Protein AF-A0A315QR29-F1 (afdb_monomer_lite)

pLDDT: mean 95.03, std 9.5, range [47.16, 98.88]

Sequence (145 aa):
MLKNKLIKELEQYFADDQKRIQHALKVTDYAEKLIKAFKEKYPDKNINEQVIIYTAVLHDIGIKNSEVKYGSSSGHYQEIEGPPVARKIMKSHNIDFETMDEVAEIIAHHHTPGKVSSNNFKLLYDADWLVNLPEVYNLNKKNTT

Foldseek 3Di:
DVLVLLLVVLCVLCPPPVVVSVLLVQLLVQLVVLVVVCCVVPVPADDDSLLLNLLSNQLQSQQVVCCVPPVDSDLQSQLVRRLVVSLVSCVVVVDDPVSSVSSSVLSNDLVPPPPDPGPSSVSSNVSSCVSCVCVVVVVVVPPDD

Secondary structure (DSSP, 8-state):
-HHHHHHHHHHHHHTT-HHHHHHHHHHHHHHHHHHHHHHHH-TTS---HHHHHHHHHHGGGGHHHHHHHHS---HHHHHHHHHHHHHHHHHHTT--HHHHHHHHHHHTTTTSTTS--SHHHHHHHHHHHHHHHHHHTTGGG----

Radius of gyration: 15.18 Å; chains: 1; bounding box: 39×31×47 Å

Structure (mmCIF, N/CA/C/O backbone):
data_AF-A0A315QR29-F1
#
_entry.id   AF-A0A315QR29-F1
#
loop_
_atom_site.group_PDB
_atom_site.id
_atom_site.type_symbol
_atom_site.label_atom_id
_atom_site.label_alt_id
_atom_site.label_comp_id
_atom_site.label_asym_id
_atom_site.label_entity_id
_atom_site.label_seq_id
_atom_site.pdbx_PDB_ins_code
_atom_site.Cartn_x
_atom_site.Cartn_y
_atom_site.Cartn_z
_atom_site.occupancy
_atom_site.B_iso_or_equiv
_atom_site.auth_seq_id
_atom_site.auth_comp_id
_atom_site.auth_asym_id
_atom_site.auth_atom_id
_atom_site.pdbx_PDB_model_num
ATOM 1 N N . MET A 1 1 ? 3.737 16.516 -2.570 1.00 73.81 1 MET A N 1
ATOM 2 C CA . MET A 1 1 ? 3.540 15.550 -3.679 1.00 73.81 1 MET A CA 1
ATOM 3 C C . MET A 1 1 ? 2.392 14.600 -3.344 1.00 73.81 1 MET A C 1
ATOM 5 O O . MET A 1 1 ? 1.977 14.578 -2.190 1.00 73.81 1 MET A O 1
ATOM 9 N N . LEU A 1 2 ? 1.862 13.865 -4.330 1.00 94.19 2 LEU A N 1
ATOM 10 C CA . LEU A 1 2 ? 0.634 13.057 -4.218 1.00 94.19 2 LEU A CA 1
ATO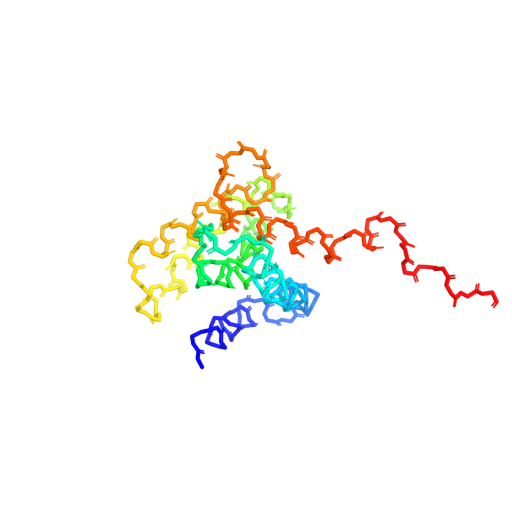M 11 C C . LEU A 1 2 ? 0.674 12.014 -3.084 1.00 94.19 2 LEU A C 1
ATOM 13 O O . LEU A 1 2 ? -0.304 11.897 -2.355 1.00 94.19 2 LEU A O 1
ATOM 17 N N . LYS A 1 3 ? 1.836 11.387 -2.837 1.00 97.25 3 LYS A N 1
ATOM 18 C CA . LYS A 1 3 ? 2.098 10.506 -1.678 1.00 97.25 3 LYS A CA 1
ATOM 19 C C . LYS A 1 3 ? 1.593 11.100 -0.358 1.00 97.25 3 LYS A C 1
ATOM 21 O O . LYS A 1 3 ? 0.811 10.476 0.342 1.00 97.25 3 LYS A O 1
ATOM 26 N N . ASN A 1 4 ? 1.978 12.339 -0.046 1.00 98.06 4 ASN A N 1
ATOM 27 C CA . ASN A 1 4 ? 1.601 12.984 1.218 1.00 98.06 4 ASN A CA 1
ATOM 28 C C . ASN A 1 4 ? 0.096 13.277 1.300 1.00 98.06 4 ASN A C 1
ATOM 30 O O . ASN A 1 4 ? -0.425 13.439 2.396 1.00 98.06 4 ASN A O 1
ATOM 34 N N . LYS A 1 5 ? -0.602 13.388 0.160 1.00 98.19 5 LYS A N 1
ATOM 35 C CA . LYS A 1 5 ? -2.064 13.497 0.160 1.00 98.19 5 LYS A CA 1
ATOM 36 C C . LYS A 1 5 ? -2.698 12.148 0.493 1.00 98.19 5 LYS A C 1
ATOM 38 O O . LYS A 1 5 ? -3.562 12.109 1.353 1.00 98.19 5 LYS A O 1
ATOM 43 N N . LEU A 1 6 ? -2.210 11.058 -0.104 1.00 98.56 6 LEU A N 1
ATOM 44 C CA . LEU A 1 6 ? -2.687 9.706 0.207 1.00 98.56 6 LEU A CA 1
ATOM 45 C C . LEU A 1 6 ? -2.387 9.298 1.655 1.00 98.56 6 LEU A C 1
ATOM 47 O O . LEU A 1 6 ? -3.228 8.676 2.286 1.00 98.56 6 LEU A O 1
ATOM 51 N N . ILE A 1 7 ? -1.240 9.705 2.211 1.00 98.69 7 ILE A N 1
ATOM 52 C CA . ILE A 1 7 ? -0.933 9.503 3.636 1.00 98.69 7 ILE A CA 1
ATOM 53 C C . ILE A 1 7 ? -1.960 10.219 4.521 1.00 98.69 7 ILE A C 1
ATOM 55 O O . ILE A 1 7 ? -2.447 9.631 5.475 1.00 98.69 7 ILE A O 1
ATOM 59 N N . LYS A 1 8 ? -2.359 11.451 4.184 1.00 98.56 8 LYS A N 1
ATOM 60 C CA . LYS A 1 8 ? -3.414 12.147 4.938 1.00 98.56 8 LYS A CA 1
ATOM 61 C C . LYS A 1 8 ? -4.763 11.434 4.844 1.00 98.56 8 LYS A C 1
ATOM 63 O O . LYS A 1 8 ? -5.483 11.382 5.831 1.00 98.56 8 LYS A O 1
ATOM 68 N N . GLU A 1 9 ? -5.106 10.888 3.679 1.00 98.62 9 GLU A N 1
ATOM 69 C CA . GLU A 1 9 ? -6.330 10.088 3.499 1.00 98.62 9 GLU A CA 1
ATOM 70 C C . GLU A 1 9 ? -6.279 8.802 4.334 1.00 98.62 9 GLU A C 1
ATOM 72 O O . GLU A 1 9 ? -7.257 8.451 4.988 1.00 98.62 9 GLU A O 1
ATOM 77 N N . LEU A 1 10 ? -5.123 8.135 4.369 1.00 98.56 10 LEU A N 1
ATOM 78 C CA . LEU A 1 10 ? -4.863 6.972 5.215 1.00 98.56 10 LEU A CA 1
ATOM 79 C C . LEU A 1 10 ? -5.021 7.314 6.706 1.00 98.56 10 LEU A C 1
ATOM 81 O O . LEU A 1 10 ? -5.746 6.622 7.419 1.00 98.56 10 LEU A O 1
ATOM 85 N N . GLU A 1 11 ? -4.374 8.387 7.167 1.00 98.62 11 GLU A N 1
ATOM 86 C CA . GLU A 1 11 ? -4.454 8.879 8.548 1.00 98.62 11 GLU A CA 1
ATOM 87 C C . GLU A 1 11 ? -5.899 9.212 8.935 1.00 98.62 11 GLU A C 1
ATOM 89 O O . GLU A 1 11 ? -6.366 8.813 9.997 1.00 98.62 11 GLU A O 1
ATOM 94 N N . GLN A 1 12 ? -6.646 9.882 8.055 1.00 98.38 12 GLN A N 1
ATOM 95 C CA . GLN A 1 12 ? -8.064 10.176 8.275 1.00 98.38 12 GLN A CA 1
ATOM 96 C C . GLN A 1 12 ? -8.923 8.909 8.304 1.00 98.38 12 GLN A C 1
ATOM 98 O O . GLN A 1 12 ? -9.865 8.813 9.093 1.00 98.38 12 GLN A O 1
ATOM 103 N N . TYR A 1 13 ? -8.618 7.931 7.452 1.00 98.44 13 TYR A N 1
ATOM 104 C CA . TYR A 1 13 ? -9.374 6.688 7.371 1.00 98.44 13 TYR A CA 1
ATOM 105 C C . TYR A 1 13 ? -9.189 5.819 8.619 1.00 98.44 13 TYR A C 1
ATOM 107 O O . TYR A 1 13 ? -10.174 5.295 9.153 1.00 98.44 13 TYR A O 1
ATOM 115 N N . PHE A 1 14 ? -7.951 5.689 9.097 1.00 98.12 14 PHE A 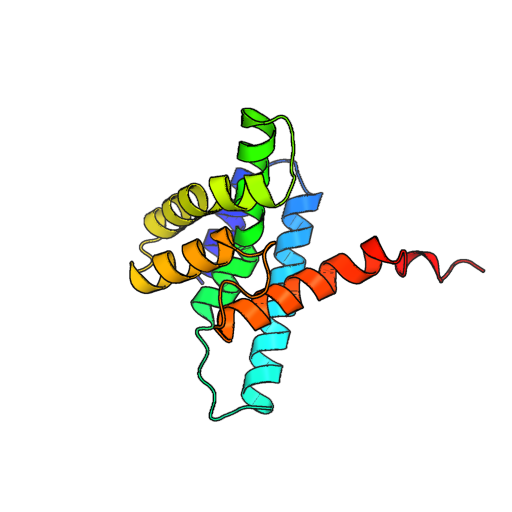N 1
ATOM 116 C CA . PHE A 1 14 ? -7.613 4.900 10.282 1.00 98.12 14 PHE A CA 1
ATOM 117 C C . PHE A 1 14 ? -7.784 5.655 11.604 1.00 98.12 14 PHE A C 1
ATOM 119 O O . PHE A 1 14 ? -7.937 5.008 12.639 1.00 98.12 14 PHE A O 1
ATOM 126 N N . ALA A 1 15 ? -7.855 6.987 11.569 1.00 97.69 15 ALA A N 1
ATOM 127 C CA . ALA A 1 15 ? -8.061 7.853 12.726 1.00 97.69 15 ALA A CA 1
ATOM 128 C C . ALA A 1 15 ? -7.089 7.524 13.877 1.00 97.69 15 ALA A C 1
ATOM 130 O O . ALA A 1 15 ? -5.886 7.763 13.767 1.00 97.69 15 ALA A O 1
ATOM 131 N N . ASP A 1 16 ? -7.592 6.954 14.971 1.00 96.44 16 ASP A N 1
ATOM 132 C CA . ASP A 1 16 ? -6.805 6.667 16.171 1.00 96.44 16 ASP A CA 1
ATOM 133 C C . ASP A 1 16 ? -5.997 5.358 16.083 1.00 96.44 16 ASP A C 1
ATOM 135 O O . ASP A 1 16 ? -5.212 5.057 16.985 1.00 96.44 16 ASP A O 1
ATOM 139 N N . ASP A 1 17 ? -6.133 4.581 14.999 1.00 97.69 17 ASP A N 1
ATOM 140 C CA . ASP A 1 17 ? -5.370 3.347 14.780 1.00 97.69 17 ASP A CA 1
ATOM 141 C C . ASP A 1 17 ? -3.925 3.642 14.341 1.00 97.69 17 ASP A C 1
ATOM 143 O O . ASP A 1 17 ? -3.499 3.437 13.200 1.00 97.69 17 ASP A O 1
ATOM 147 N N . GLN A 1 18 ? -3.146 4.140 15.301 1.00 97.75 18 GLN A N 1
ATOM 148 C CA . GLN A 1 18 ? -1.744 4.493 15.107 1.00 97.75 18 GLN A CA 1
ATOM 149 C C . GLN A 1 18 ? -0.901 3.290 14.690 1.00 97.75 18 GLN A C 1
ATOM 151 O O . GLN A 1 18 ? 0.079 3.460 13.970 1.00 97.75 18 GLN A O 1
ATOM 156 N N . LYS A 1 19 ? -1.273 2.068 15.091 1.00 96.56 19 LYS A N 1
ATOM 157 C CA . LYS A 1 19 ? -0.529 0.870 14.696 1.00 96.56 19 LYS A CA 1
ATOM 158 C C . LYS A 1 19 ? -0.561 0.703 13.175 1.00 96.56 19 LYS A C 1
ATOM 160 O O . LYS A 1 19 ? 0.500 0.563 12.572 1.00 96.56 19 LYS A O 1
ATOM 165 N N . ARG A 1 20 ? -1.747 0.761 12.560 1.00 97.62 20 ARG A N 1
ATOM 166 C CA . ARG A 1 20 ? -1.907 0.600 11.103 1.00 97.62 20 ARG A CA 1
ATOM 167 C C . ARG A 1 20 ? -1.313 1.760 10.317 1.00 97.62 20 ARG A C 1
ATOM 169 O O . ARG A 1 20 ? -0.656 1.539 9.304 1.00 97.62 20 ARG A O 1
ATOM 176 N N . ILE A 1 21 ? -1.466 2.985 10.820 1.00 98.62 21 ILE A N 1
ATOM 177 C CA . ILE A 1 21 ? -0.845 4.167 10.209 1.00 98.62 21 ILE A CA 1
ATOM 178 C C . ILE A 1 21 ? 0.680 4.008 10.190 1.00 98.62 21 ILE A C 1
ATOM 180 O O . ILE A 1 21 ? 1.304 4.120 9.137 1.00 98.62 21 ILE A O 1
ATOM 184 N N . GLN A 1 22 ? 1.294 3.691 11.334 1.00 98.31 22 GLN A N 1
ATOM 185 C CA . GLN A 1 22 ? 2.747 3.528 11.419 1.00 98.31 22 GLN A CA 1
ATOM 186 C C . GLN A 1 22 ? 3.255 2.329 10.611 1.00 98.31 22 GLN A C 1
ATOM 188 O O . GLN A 1 22 ? 4.355 2.403 10.065 1.00 98.31 22 GLN A O 1
ATOM 193 N N . HIS A 1 23 ? 2.474 1.248 10.506 1.00 98.38 23 HIS A N 1
ATOM 194 C CA . HIS A 1 23 ? 2.782 0.118 9.625 1.00 98.38 23 HIS A CA 1
ATOM 195 C C . HIS A 1 23 ? 2.923 0.579 8.173 1.00 98.38 23 HIS A C 1
ATOM 197 O O . HIS A 1 23 ? 4.015 0.511 7.610 1.00 98.38 23 HIS A O 1
ATOM 203 N N . ALA A 1 24 ? 1.874 1.173 7.603 1.00 98.56 24 ALA A N 1
ATOM 204 C CA . ALA A 1 24 ? 1.880 1.644 6.220 1.00 98.56 24 ALA A CA 1
ATOM 205 C C . ALA A 1 24 ? 2.975 2.693 5.943 1.00 98.56 24 ALA A C 1
ATOM 207 O O . ALA A 1 24 ? 3.601 2.675 4.880 1.00 98.56 24 ALA A O 1
ATOM 208 N N . LEU A 1 25 ? 3.272 3.582 6.902 1.00 98.69 25 LEU A N 1
ATOM 209 C CA . LEU A 1 25 ? 4.375 4.542 6.776 1.00 98.69 25 LEU A CA 1
ATOM 210 C C . LEU A 1 25 ? 5.745 3.850 6.702 1.00 98.69 25 LEU A C 1
ATOM 212 O O . LEU A 1 25 ? 6.570 4.226 5.868 1.00 98.69 25 LEU A O 1
ATOM 216 N N . LYS A 1 26 ? 5.984 2.819 7.522 1.00 98.69 26 LYS A N 1
ATOM 217 C CA . LYS A 1 26 ? 7.216 2.016 7.455 1.00 98.69 26 LYS A CA 1
ATOM 218 C C . LYS A 1 26 ? 7.305 1.232 6.149 1.00 98.69 26 LYS A C 1
ATOM 220 O O . LYS A 1 26 ? 8.373 1.210 5.542 1.00 98.69 26 LYS A O 1
ATOM 225 N N . VAL A 1 27 ? 6.201 0.632 5.694 1.00 98.75 27 VAL A N 1
ATOM 226 C CA . VAL A 1 27 ? 6.153 -0.079 4.404 1.00 98.75 27 VAL A CA 1
ATOM 227 C C . VAL A 1 27 ? 6.480 0.888 3.268 1.00 98.75 27 VAL A C 1
ATOM 229 O O . VAL A 1 27 ? 7.278 0.566 2.393 1.00 98.75 27 VAL A O 1
ATOM 232 N N .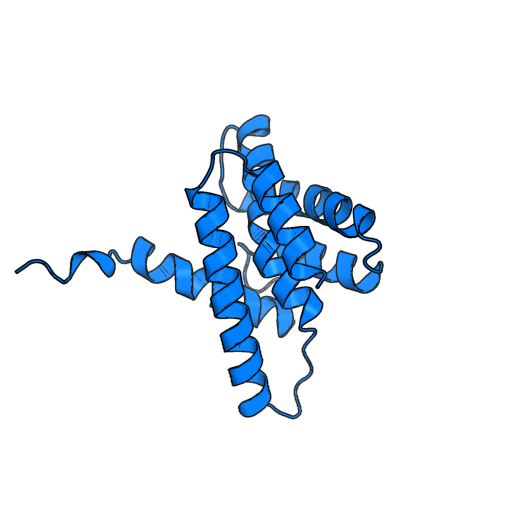 THR A 1 28 ? 5.956 2.114 3.323 1.00 98.75 28 THR A N 1
ATOM 233 C CA . THR A 1 28 ? 6.258 3.168 2.344 1.00 98.75 28 THR A CA 1
ATOM 234 C C . THR A 1 28 ? 7.745 3.545 2.338 1.00 98.75 28 THR A C 1
ATOM 236 O O . THR A 1 28 ? 8.336 3.645 1.266 1.00 98.75 28 THR A O 1
ATOM 239 N N . ASP A 1 29 ? 8.377 3.699 3.506 1.00 98.62 29 ASP A N 1
ATOM 240 C CA . ASP A 1 29 ? 9.820 3.975 3.618 1.00 98.62 29 ASP A CA 1
ATOM 241 C C . ASP A 1 29 ? 10.680 2.824 3.057 1.00 98.62 29 ASP A C 1
ATOM 243 O O . ASP A 1 29 ? 11.640 3.053 2.316 1.00 98.62 29 ASP A O 1
ATOM 247 N N . TYR A 1 30 ? 10.319 1.566 3.336 1.00 98.81 30 TYR A N 1
ATOM 248 C CA . TYR A 1 30 ? 10.997 0.417 2.727 1.00 98.81 30 TYR A CA 1
ATOM 249 C C . TYR A 1 30 ? 10.781 0.341 1.217 1.00 98.81 30 TYR A C 1
ATOM 251 O O . TYR A 1 30 ? 11.736 0.071 0.490 1.00 98.81 30 TYR A O 1
ATOM 259 N N . ALA A 1 31 ? 9.575 0.629 0.729 1.00 98.75 31 ALA A N 1
ATOM 260 C CA . ALA A 1 31 ? 9.278 0.654 -0.696 1.00 98.75 31 ALA A CA 1
ATOM 261 C C . ALA A 1 31 ? 10.146 1.688 -1.437 1.00 98.75 31 ALA A C 1
ATOM 263 O O . ALA A 1 31 ? 10.724 1.366 -2.474 1.00 98.75 31 ALA A O 1
ATOM 264 N N . GLU A 1 32 ? 10.331 2.893 -0.882 1.00 98.62 32 GLU A N 1
ATOM 265 C CA . GLU A 1 32 ? 11.230 3.914 -1.449 1.00 98.62 32 GLU A CA 1
ATOM 266 C C . GLU A 1 32 ? 12.686 3.420 -1.534 1.00 98.62 32 GLU A C 1
ATOM 268 O O . GLU A 1 32 ? 13.353 3.587 -2.562 1.00 98.62 32 GLU A O 1
ATOM 273 N N . LYS A 1 33 ? 13.180 2.750 -0.485 1.00 98.75 33 LYS A N 1
ATOM 274 C CA . LYS A 1 33 ? 14.533 2.164 -0.467 1.00 98.75 33 LYS A CA 1
ATOM 275 C C . LYS A 1 33 ? 14.681 1.035 -1.487 1.00 98.75 33 LYS A C 1
ATOM 277 O O . LYS A 1 33 ? 15.693 0.972 -2.187 1.00 98.75 33 LYS A O 1
ATOM 282 N N . LEU A 1 34 ? 13.679 0.164 -1.589 1.00 98.69 34 LEU A N 1
ATOM 283 C CA . LEU A 1 34 ? 13.673 -0.962 -2.519 1.00 98.69 34 LEU A CA 1
ATOM 284 C C . LEU A 1 34 ? 13.603 -0.499 -3.974 1.00 98.69 34 LEU A C 1
ATOM 286 O O . LEU A 1 34 ? 14.338 -1.035 -4.796 1.00 98.69 34 LEU A O 1
ATOM 290 N N . ILE A 1 35 ? 12.813 0.531 -4.290 1.00 98.69 35 ILE A N 1
ATOM 291 C CA . ILE A 1 35 ? 12.789 1.159 -5.622 1.00 98.69 35 ILE A CA 1
ATOM 292 C C . ILE A 1 35 ? 14.196 1.608 -6.025 1.00 98.69 35 ILE A C 1
ATOM 294 O O . ILE A 1 35 ? 14.661 1.282 -7.120 1.00 98.69 35 ILE A O 1
ATOM 298 N N . LYS A 1 36 ? 14.903 2.319 -5.136 1.00 98.44 36 LYS A N 1
ATOM 299 C CA . LYS A 1 36 ? 16.271 2.781 -5.405 1.00 98.44 36 LYS A CA 1
ATOM 300 C C . LYS A 1 36 ? 17.220 1.606 -5.661 1.00 98.44 36 LYS A C 1
ATOM 302 O O . LYS A 1 36 ? 17.880 1.573 -6.697 1.00 98.44 36 LYS A O 1
ATOM 307 N N . ALA A 1 37 ? 17.244 0.627 -4.756 1.00 98.44 37 ALA A N 1
ATOM 308 C CA . ALA A 1 37 ? 18.109 -0.547 -4.879 1.00 98.44 37 ALA A CA 1
ATOM 309 C C . ALA A 1 37 ? 17.792 -1.383 -6.134 1.00 98.44 37 ALA A C 1
ATOM 311 O O . ALA A 1 37 ? 18.696 -1.896 -6.793 1.00 98.44 37 ALA A O 1
ATOM 312 N N . PHE A 1 38 ? 16.511 -1.500 -6.493 1.00 98.38 38 PHE A N 1
ATOM 313 C CA . PHE A 1 38 ? 16.067 -2.216 -7.683 1.00 98.38 38 PHE A CA 1
ATOM 314 C C . PHE A 1 38 ? 16.569 -1.542 -8.959 1.00 98.38 38 PHE A C 1
ATOM 316 O O . PHE A 1 38 ? 17.108 -2.227 -9.823 1.00 98.38 38 PHE A O 1
ATOM 323 N N . LYS A 1 39 ? 16.449 -0.213 -9.065 1.00 98.00 39 LYS A N 1
ATOM 324 C CA . LYS A 1 39 ? 16.915 0.550 -10.236 1.00 98.00 39 LYS A CA 1
ATOM 325 C C . LYS A 1 39 ? 18.430 0.471 -10.420 1.00 98.00 39 LYS A C 1
ATOM 327 O O . LYS A 1 39 ? 18.896 0.375 -11.549 1.00 98.00 39 LYS A O 1
ATOM 332 N N . GLU A 1 40 ? 19.192 0.477 -9.327 1.00 97.88 40 GLU A N 1
ATOM 333 C CA . GLU A 1 40 ? 20.651 0.308 -9.369 1.00 97.88 40 GLU A CA 1
ATOM 334 C C . GLU A 1 40 ? 21.049 -1.104 -9.827 1.00 97.88 40 GLU A C 1
ATOM 336 O O . GLU A 1 40 ? 21.968 -1.267 -10.628 1.00 97.88 40 GLU A O 1
ATOM 341 N N . LYS A 1 41 ? 20.346 -2.133 -9.341 1.00 98.00 41 LYS A N 1
ATOM 342 C CA . LYS A 1 41 ? 20.663 -3.536 -9.635 1.00 98.00 41 LYS A CA 1
ATOM 343 C C . LYS A 1 41 ? 20.140 -4.014 -10.992 1.00 98.00 41 LYS A C 1
ATOM 345 O O . LYS A 1 41 ? 20.751 -4.887 -11.606 1.00 98.00 41 LYS A O 1
ATOM 350 N N . TYR A 1 42 ? 19.007 -3.484 -11.440 1.00 97.50 42 TYR A N 1
ATOM 351 C CA . TYR A 1 42 ? 18.293 -3.922 -12.638 1.00 97.50 42 TYR A CA 1
ATOM 352 C C . TYR A 1 42 ? 17.905 -2.726 -13.526 1.00 97.50 42 TYR A C 1
ATOM 354 O O . TYR A 1 42 ? 16.714 -2.471 -13.718 1.00 97.50 42 TYR A O 1
ATOM 362 N N . PRO A 1 43 ? 18.882 -1.999 -14.098 1.00 96.12 43 PRO A N 1
ATOM 363 C CA . PRO A 1 43 ? 18.621 -0.769 -14.853 1.00 96.12 43 PRO A CA 1
ATOM 364 C C . PRO A 1 43 ? 17.729 -0.977 -16.088 1.00 96.12 43 PRO A C 1
ATOM 366 O O . PRO A 1 43 ? 17.001 -0.068 -16.471 1.00 96.12 43 PRO A O 1
ATOM 369 N N . ASP A 1 44 ? 17.729 -2.181 -16.670 1.00 97.06 44 ASP A N 1
ATOM 370 C CA . ASP A 1 44 ? 16.918 -2.524 -17.849 1.00 97.06 44 ASP A CA 1
ATOM 371 C C . ASP A 1 44 ? 15.491 -2.991 -17.501 1.00 97.06 44 ASP A C 1
ATOM 373 O O . ASP A 1 44 ? 14.714 -3.373 -18.382 1.00 97.06 44 ASP A O 1
ATOM 377 N N . LYS A 1 45 ? 15.141 -3.060 -16.210 1.00 95.56 45 LYS A N 1
ATOM 378 C CA . LYS A 1 45 ? 13.825 -3.522 -15.757 1.00 95.56 45 LYS A CA 1
ATOM 379 C C . LYS A 1 45 ? 12.945 -2.336 -15.398 1.00 95.56 45 LYS A C 1
ATOM 381 O O . LYS A 1 45 ? 13.270 -1.537 -14.527 1.00 95.56 45 LYS A O 1
ATOM 386 N N . ASN A 1 46 ? 11.772 -2.295 -16.018 1.00 93.44 46 ASN A N 1
ATOM 387 C CA . ASN A 1 46 ? 10.780 -1.268 -15.739 1.00 93.44 46 ASN A CA 1
ATOM 388 C C . ASN A 1 46 ? 9.998 -1.573 -14.455 1.00 93.44 46 ASN A C 1
ATOM 390 O O . ASN A 1 46 ? 9.667 -2.729 -14.162 1.00 93.44 46 ASN A O 1
ATOM 394 N N . ILE A 1 47 ? 9.692 -0.499 -13.732 1.00 97.81 47 ILE A N 1
ATOM 395 C CA . ILE A 1 47 ? 8.800 -0.436 -12.574 1.00 97.81 47 ILE A CA 1
ATOM 396 C C . ILE A 1 47 ? 7.988 0.857 -12.658 1.00 97.81 47 ILE A C 1
ATOM 398 O O . ILE A 1 47 ? 8.439 1.835 -13.255 1.00 97.81 47 ILE A O 1
ATOM 402 N N . ASN A 1 48 ? 6.815 0.874 -12.035 1.00 98.00 48 ASN A N 1
ATOM 403 C CA . ASN A 1 48 ? 6.032 2.085 -11.837 1.00 98.00 48 ASN A CA 1
ATOM 404 C C . ASN A 1 48 ? 6.141 2.507 -10.366 1.00 98.00 48 ASN A C 1
ATOM 406 O O . ASN A 1 48 ? 5.495 1.944 -9.482 1.00 98.00 48 ASN A O 1
ATOM 410 N N . GLU A 1 49 ? 6.982 3.509 -10.104 1.00 98.19 49 GLU A N 1
ATOM 411 C CA . GLU A 1 49 ? 7.235 4.016 -8.750 1.00 98.19 49 GLU A CA 1
ATOM 412 C C . GLU A 1 49 ? 5.957 4.551 -8.087 1.00 98.19 49 GLU A C 1
ATOM 414 O O . GLU A 1 49 ? 5.773 4.384 -6.883 1.00 98.19 49 GLU A O 1
ATOM 419 N N . GLN A 1 50 ? 5.041 5.149 -8.858 1.00 98.06 50 GLN A N 1
ATOM 420 C CA . GLN A 1 50 ? 3.780 5.664 -8.320 1.00 98.06 50 GLN A CA 1
ATOM 421 C C . GLN A 1 50 ? 2.880 4.527 -7.843 1.00 98.06 50 GLN A C 1
ATOM 423 O O . GLN A 1 50 ? 2.393 4.584 -6.718 1.00 98.06 50 GLN A O 1
ATOM 428 N N . VAL A 1 51 ? 2.729 3.469 -8.645 1.00 98.69 51 VAL A N 1
ATOM 429 C CA . VAL A 1 51 ? 1.952 2.279 -8.262 1.00 98.69 51 VAL A CA 1
ATOM 430 C C . VAL A 1 51 ? 2.509 1.658 -6.985 1.00 98.69 51 VAL A C 1
ATOM 432 O O . VAL A 1 51 ? 1.748 1.400 -6.054 1.00 98.69 51 VAL A O 1
ATOM 435 N N . ILE A 1 52 ? 3.829 1.474 -6.895 1.00 98.75 52 ILE A N 1
ATOM 436 C CA . ILE A 1 52 ? 4.467 0.878 -5.712 1.00 98.75 52 ILE A CA 1
ATOM 437 C C . ILE A 1 52 ? 4.203 1.730 -4.467 1.00 98.75 52 ILE A C 1
ATOM 439 O O . ILE A 1 52 ? 3.761 1.210 -3.446 1.00 98.75 52 ILE A O 1
ATOM 443 N N . ILE A 1 53 ? 4.428 3.043 -4.550 1.00 98.75 53 ILE A N 1
ATOM 444 C CA . ILE A 1 53 ? 4.272 3.944 -3.403 1.00 98.75 53 ILE A CA 1
ATOM 445 C C . ILE A 1 53 ? 2.808 4.103 -2.995 1.00 98.75 53 ILE A C 1
ATOM 447 O O . ILE A 1 53 ? 2.507 4.114 -1.804 1.00 98.75 53 ILE A O 1
ATOM 451 N N . TYR A 1 54 ? 1.880 4.215 -3.944 1.00 98.81 54 TYR A N 1
ATOM 452 C CA . TYR A 1 54 ? 0.458 4.365 -3.619 1.00 98.81 54 TYR A CA 1
ATOM 453 C C . TYR A 1 54 ? -0.098 3.080 -3.017 1.00 98.81 54 TYR A C 1
ATOM 455 O O . TYR A 1 54 ? -0.858 3.141 -2.052 1.00 98.81 54 TYR A O 1
ATOM 463 N N . THR A 1 55 ? 0.347 1.928 -3.519 1.00 98.75 55 THR A N 1
ATOM 464 C CA . THR A 1 55 ? 0.014 0.639 -2.918 1.00 98.75 55 THR A CA 1
ATOM 465 C C . THR A 1 55 ? 0.615 0.510 -1.522 1.00 98.75 55 THR A C 1
ATOM 467 O O . THR A 1 55 ? -0.106 0.152 -0.603 1.00 98.75 55 THR A O 1
ATOM 470 N N . ALA A 1 56 ? 1.885 0.868 -1.308 1.00 98.81 56 ALA A N 1
ATOM 471 C CA . ALA A 1 56 ? 2.508 0.817 0.019 1.00 98.81 56 ALA A CA 1
ATOM 472 C C . ALA A 1 56 ? 1.729 1.630 1.064 1.00 98.81 56 ALA A C 1
ATOM 474 O O . ALA A 1 56 ? 1.504 1.151 2.174 1.00 98.81 56 ALA A O 1
ATOM 475 N N . VAL A 1 57 ? 1.241 2.815 0.682 1.00 98.88 57 VAL A N 1
ATOM 476 C CA . VAL A 1 57 ? 0.401 3.652 1.550 1.00 98.88 57 VAL A CA 1
ATOM 477 C C . VAL A 1 57 ? -0.967 3.014 1.815 1.00 98.88 57 VAL A C 1
ATOM 479 O O . VAL A 1 57 ? -1.479 3.149 2.918 1.00 98.88 57 VAL A O 1
ATOM 482 N N . LEU A 1 58 ? -1.577 2.346 0.831 1.00 98.81 58 LEU A N 1
ATOM 483 C CA . LEU A 1 58 ? -2.990 1.942 0.879 1.00 98.81 58 LEU A CA 1
ATOM 484 C C . LEU A 1 58 ? -3.242 0.428 1.004 1.00 98.81 58 LEU A C 1
ATOM 486 O O . LEU A 1 58 ? -4.407 0.044 1.057 1.00 98.81 58 LEU A O 1
ATOM 490 N N . HIS A 1 59 ? -2.220 -0.431 1.040 1.00 98.62 59 HIS A N 1
ATOM 491 C CA . HIS A 1 59 ? -2.393 -1.890 0.935 1.00 98.62 59 HIS A CA 1
ATOM 492 C C . HIS A 1 59 ? -3.364 -2.463 1.975 1.00 98.62 59 HIS A C 1
ATOM 494 O O . HIS A 1 59 ? -4.308 -3.166 1.622 1.00 98.62 59 HIS A O 1
ATOM 500 N N . ASP A 1 60 ? -3.225 -2.022 3.221 1.00 98.62 60 ASP A N 1
ATOM 501 C CA . ASP A 1 60 ? -4.030 -2.464 4.358 1.00 98.62 60 ASP A CA 1
ATOM 502 C C . ASP A 1 60 ? -5.369 -1.716 4.518 1.00 98.62 60 ASP A C 1
ATOM 504 O O . ASP A 1 60 ? -6.107 -1.937 5.481 1.00 98.62 60 ASP A O 1
ATOM 508 N N . ILE A 1 61 ? -5.747 -0.823 3.592 1.00 98.50 61 ILE A N 1
ATOM 509 C CA . ILE A 1 61 ? -6.958 0.013 3.731 1.00 98.50 61 ILE A CA 1
ATOM 510 C C . ILE A 1 61 ? -8.250 -0.820 3.849 1.00 98.50 61 ILE A C 1
ATOM 512 O O . ILE A 1 61 ? -9.260 -0.350 4.371 1.00 98.50 61 ILE A O 1
ATOM 516 N N . GLY A 1 62 ? -8.216 -2.081 3.408 1.00 98.56 62 GLY A N 1
ATOM 517 C CA . GLY A 1 62 ? -9.325 -3.023 3.532 1.00 98.56 62 GLY A CA 1
ATOM 518 C C . GLY A 1 62 ? -9.625 -3.467 4.967 1.00 98.56 62 GLY A C 1
ATOM 519 O O . GLY A 1 62 ? -10.736 -3.942 5.219 1.00 98.56 62 GLY A O 1
ATOM 520 N N . ILE A 1 63 ? -8.700 -3.303 5.924 1.00 98.38 63 ILE A N 1
ATOM 521 C CA . ILE A 1 63 ? -8.868 -3.852 7.279 1.00 98.38 63 ILE A CA 1
ATOM 522 C C . ILE A 1 63 ? -10.126 -3.315 7.966 1.00 98.38 63 ILE A C 1
ATOM 524 O O . ILE A 1 63 ? -10.919 -4.097 8.483 1.00 98.38 63 ILE A O 1
ATOM 528 N N . LYS A 1 64 ? -10.353 -1.998 7.940 1.00 97.69 64 LYS A N 1
ATOM 529 C CA . LYS A 1 64 ? -11.477 -1.378 8.662 1.00 97.69 64 LYS A CA 1
ATOM 530 C C . LYS A 1 64 ? -12.828 -1.925 8.190 1.00 97.69 64 LYS A C 1
ATOM 532 O O . LYS A 1 64 ? -13.681 -2.271 9.001 1.00 97.69 64 LYS A O 1
ATOM 537 N N . ASN A 1 65 ? -13.016 -2.044 6.877 1.00 98.06 65 ASN A N 1
ATOM 538 C CA . ASN A 1 65 ? -14.230 -2.630 6.309 1.00 98.06 65 ASN A CA 1
ATOM 539 C C . ASN A 1 65 ? -14.328 -4.135 6.588 1.00 98.06 65 ASN A C 1
ATOM 541 O O . ASN A 1 65 ? -15.430 -4.636 6.807 1.00 98.06 65 ASN A O 1
ATOM 545 N N . SER A 1 66 ? -13.194 -4.838 6.609 1.00 98.50 66 SER A N 1
ATOM 546 C CA . SER A 1 66 ? -13.144 -6.267 6.925 1.00 98.50 66 SER A CA 1
ATOM 547 C C . SER A 1 66 ? -13.622 -6.541 8.353 1.00 98.50 66 SER A C 1
ATOM 549 O O . SER A 1 66 ? -14.459 -7.412 8.580 1.00 98.50 66 SER A O 1
ATOM 551 N N . GLU A 1 67 ? -13.169 -5.731 9.310 1.00 98.06 67 GLU A N 1
ATOM 552 C CA . GLU A 1 67 ? -13.597 -5.813 10.707 1.00 98.06 67 GLU A CA 1
ATOM 553 C C . GLU A 1 67 ? -15.088 -5.504 10.861 1.00 98.06 67 GLU A C 1
ATOM 555 O O . GLU A 1 67 ? -15.798 -6.237 11.544 1.00 98.06 67 GLU A O 1
ATOM 560 N N . VAL A 1 68 ? -15.586 -4.467 10.180 1.00 97.62 68 VAL A N 1
ATOM 561 C CA . VAL A 1 68 ? -17.005 -4.082 10.235 1.00 97.62 68 VAL A CA 1
ATOM 562 C C . VAL A 1 68 ? -17.918 -5.157 9.639 1.00 97.62 68 VAL A C 1
ATOM 564 O O . VAL A 1 68 ? -18.979 -5.430 10.195 1.00 97.62 68 VAL A O 1
ATOM 567 N N . LYS A 1 69 ? -17.541 -5.751 8.501 1.00 98.25 69 LYS A N 1
ATOM 568 C CA . LYS A 1 69 ? -18.403 -6.693 7.769 1.00 98.25 69 LYS A CA 1
ATOM 569 C C . LYS A 1 69 ? -18.282 -8.134 8.248 1.00 98.25 69 LYS A C 1
ATOM 571 O O . LYS A 1 69 ? -19.276 -8.854 8.232 1.00 98.25 69 LYS A O 1
ATOM 576 N N . TYR A 1 70 ? -17.083 -8.554 8.643 1.00 97.94 70 TYR A N 1
ATOM 577 C CA . TYR A 1 70 ? -16.775 -9.960 8.911 1.00 97.94 70 TYR A CA 1
ATOM 578 C C . TYR A 1 70 ? -16.251 -10.207 10.329 1.00 97.94 70 TYR A C 1
ATOM 580 O O . TYR A 1 70 ? -15.999 -11.356 10.685 1.00 97.94 70 TYR A O 1
ATOM 588 N N . GLY A 1 71 ? -16.049 -9.160 11.140 1.00 97.50 71 GLY A N 1
ATOM 589 C CA . GLY A 1 71 ? -15.462 -9.294 12.477 1.00 97.50 71 GLY A CA 1
ATOM 590 C C . GLY A 1 71 ? -14.017 -9.803 12.459 1.00 97.50 71 GLY A C 1
ATOM 591 O O . GLY A 1 71 ? -13.559 -10.376 13.442 1.00 97.50 71 GLY A O 1
ATOM 592 N N . SER A 1 72 ? -13.312 -9.650 11.334 1.00 96.56 72 SER A N 1
ATOM 593 C CA . SER A 1 72 ? -11.972 -10.196 11.117 1.00 96.56 72 SER A CA 1
ATOM 594 C C . SER A 1 72 ? -11.134 -9.259 10.255 1.00 96.56 72 SER A C 1
ATOM 596 O O . SER A 1 72 ? -11.625 -8.684 9.287 1.00 96.56 72 SER A O 1
ATOM 598 N N . SER A 1 73 ? -9.846 -9.167 10.571 1.00 95.44 73 SER A N 1
ATOM 599 C CA . SER A 1 73 ? -8.831 -8.482 9.769 1.00 95.44 73 SER A CA 1
ATOM 600 C C . SER A 1 73 ? -8.015 -9.445 8.897 1.00 95.44 73 SER A C 1
ATOM 602 O O . SER A 1 73 ? -6.941 -9.088 8.431 1.00 95.44 73 SER A O 1
ATOM 604 N N . SER A 1 74 ? -8.469 -10.683 8.675 1.00 96.38 74 SER A N 1
ATOM 605 C CA . SER A 1 74 ? -7.730 -11.660 7.861 1.00 96.38 74 SER A CA 1
ATOM 606 C C . SER A 1 74 ? -7.514 -11.185 6.421 1.00 96.38 74 SER A C 1
ATOM 608 O O . SER A 1 74 ? -8.434 -10.625 5.821 1.00 96.38 74 SER A O 1
ATOM 610 N N . GLY A 1 75 ? -6.349 -11.504 5.845 1.00 96.00 75 GLY A N 1
ATOM 611 C CA . GLY A 1 75 ? -5.921 -11.029 4.522 1.00 96.00 75 GLY A CA 1
ATOM 612 C C . GLY A 1 75 ? -6.952 -11.203 3.404 1.00 96.00 75 GLY A C 1
ATOM 613 O O . GLY A 1 75 ? -7.209 -10.257 2.672 1.00 96.00 75 GLY A O 1
ATOM 614 N N . HIS A 1 76 ? -7.649 -12.345 3.350 1.00 97.06 76 HIS A N 1
ATOM 615 C CA . HIS A 1 76 ? -8.692 -12.594 2.345 1.00 97.06 76 HIS A CA 1
ATOM 616 C C . HIS A 1 76 ? -9.805 -11.529 2.328 1.00 97.06 76 HIS A C 1
ATOM 618 O O . HIS A 1 76 ? -10.273 -11.132 1.264 1.00 97.06 76 HIS A O 1
ATOM 624 N N . TYR A 1 77 ? -10.228 -11.033 3.495 1.00 98.44 77 TYR A N 1
ATOM 625 C CA . TYR A 1 77 ? -11.242 -9.977 3.557 1.00 98.44 77 TYR A CA 1
ATOM 626 C C . TYR A 1 77 ? -10.662 -8.616 3.188 1.00 98.44 77 TYR A C 1
ATOM 628 O O . TYR A 1 77 ? -11.332 -7.830 2.520 1.00 98.44 77 TYR A O 1
ATOM 636 N N . GLN A 1 78 ? -9.405 -8.353 3.550 1.00 98.31 78 GLN A N 1
ATOM 637 C CA . GLN A 1 78 ? -8.735 -7.118 3.154 1.00 98.31 78 GLN A CA 1
ATOM 638 C C . GLN A 1 78 ? -8.591 -7.023 1.634 1.00 98.31 78 GLN A C 1
ATOM 640 O O . GLN A 1 78 ? -8.832 -5.964 1.064 1.00 98.31 78 GLN A O 1
ATOM 645 N N . GLU A 1 79 ? -8.257 -8.134 0.979 1.00 98.25 79 GLU A N 1
ATOM 646 C CA . GLU A 1 79 ? -8.153 -8.250 -0.477 1.00 98.25 79 GLU A CA 1
ATOM 647 C C . GLU A 1 79 ? -9.492 -7.972 -1.184 1.00 98.25 79 GLU A C 1
ATOM 649 O O . GLU A 1 79 ? -9.516 -7.377 -2.259 1.00 98.25 79 GLU A O 1
ATOM 654 N N . ILE A 1 80 ? -10.623 -8.319 -0.560 1.00 98.38 80 ILE A N 1
ATOM 655 C CA . ILE A 1 80 ? -11.965 -7.996 -1.073 1.00 98.38 80 ILE A CA 1
ATOM 656 C C . ILE A 1 80 ? -12.307 -6.517 -0.841 1.00 98.38 80 ILE A C 1
ATOM 658 O O . ILE A 1 80 ? -12.843 -5.836 -1.718 1.00 98.38 80 ILE A O 1
ATOM 662 N N . GLU A 1 81 ? -12.034 -6.011 0.361 1.00 98.75 81 GLU A N 1
ATOM 663 C CA . GLU A 1 81 ? -12.548 -4.721 0.825 1.00 98.75 81 GLU A CA 1
ATOM 664 C C . GLU A 1 81 ? -11.624 -3.531 0.533 1.00 98.75 81 GLU A C 1
ATOM 666 O O . GLU A 1 81 ? -12.081 -2.386 0.496 1.00 98.75 81 GLU A O 1
ATOM 671 N N . GLY A 1 82 ? -10.335 -3.781 0.318 1.00 98.69 82 GLY A N 1
ATOM 672 C CA . GLY A 1 82 ? -9.308 -2.776 0.061 1.00 98.69 82 GLY A CA 1
ATOM 673 C C . GLY A 1 82 ? -9.432 -2.088 -1.302 1.00 98.69 82 GLY A C 1
ATOM 674 O O . GLY A 1 82 ? -9.476 -0.852 -1.339 1.00 98.69 82 GLY A O 1
ATOM 675 N N . PRO A 1 83 ? -9.548 -2.824 -2.427 1.00 98.75 83 PRO A N 1
ATOM 676 C CA . PRO A 1 83 ? -9.550 -2.229 -3.764 1.00 98.75 83 PRO A CA 1
ATOM 677 C C . PRO A 1 83 ? -10.634 -1.156 -3.979 1.00 98.75 83 PRO A C 1
ATOM 679 O O . PRO A 1 83 ? -10.307 -0.081 -4.496 1.00 98.75 83 PRO A O 1
ATOM 682 N N . PRO A 1 84 ? -11.904 -1.346 -3.554 1.00 98.62 84 PRO A N 1
ATOM 683 C CA . PRO A 1 84 ? -12.930 -0.310 -3.694 1.00 98.62 84 PRO A CA 1
ATOM 684 C C . PRO A 1 84 ? -12.603 0.980 -2.928 1.00 98.62 84 PRO A C 1
ATOM 686 O O . PRO A 1 84 ? -12.869 2.080 -3.423 1.00 98.62 84 PRO A O 1
ATOM 689 N N . VAL A 1 85 ? -12.010 0.865 -1.735 1.00 98.69 85 VAL A N 1
ATOM 690 C CA . VAL A 1 85 ? -11.639 2.021 -0.906 1.00 98.69 85 VAL A CA 1
ATOM 691 C C . VAL A 1 85 ? -10.443 2.750 -1.511 1.00 98.69 85 VAL A C 1
ATOM 693 O O . VAL A 1 85 ? -10.501 3.969 -1.684 1.00 98.69 85 VAL A O 1
ATOM 696 N N . ALA A 1 86 ? -9.406 2.015 -1.920 1.00 98.69 86 ALA A N 1
ATOM 697 C CA . ALA A 1 86 ? -8.228 2.587 -2.563 1.00 98.69 86 ALA A CA 1
ATOM 698 C C . ALA A 1 86 ? -8.596 3.355 -3.841 1.00 98.69 86 ALA A C 1
ATOM 700 O O . ALA A 1 86 ? -8.177 4.499 -4.015 1.00 98.69 86 ALA A O 1
ATOM 701 N N . ARG A 1 87 ? -9.457 2.787 -4.700 1.00 98.62 87 ARG A N 1
ATOM 702 C CA . ARG A 1 87 ? -9.948 3.477 -5.908 1.00 98.62 87 ARG A CA 1
ATOM 703 C C . ARG A 1 87 ? -10.685 4.767 -5.579 1.00 98.62 87 ARG A C 1
ATOM 705 O O . ARG A 1 87 ? -10.467 5.777 -6.243 1.00 98.62 87 ARG A O 1
ATOM 712 N N . LYS A 1 88 ? -11.551 4.757 -4.560 1.00 98.56 88 LYS A N 1
ATOM 713 C CA . LYS A 1 88 ? -12.286 5.958 -4.139 1.00 98.56 88 LYS A CA 1
ATOM 714 C C . LYS A 1 88 ? -11.332 7.067 -3.691 1.00 98.56 88 LYS A C 1
ATOM 716 O O . LYS A 1 88 ? -11.510 8.207 -4.115 1.00 98.56 88 LYS A O 1
ATOM 721 N N . ILE A 1 89 ? -10.337 6.724 -2.872 1.00 98.56 89 ILE A N 1
ATOM 722 C CA . ILE A 1 89 ? -9.315 7.663 -2.396 1.00 98.56 89 ILE A CA 1
ATOM 723 C C . ILE A 1 89 ? -8.502 8.199 -3.578 1.00 98.56 89 ILE A C 1
ATOM 725 O O . ILE A 1 89 ? -8.393 9.403 -3.761 1.00 98.56 89 ILE A O 1
ATOM 729 N N . MET A 1 90 ? -7.966 7.334 -4.437 1.00 98.56 90 MET A N 1
ATOM 730 C CA . MET A 1 90 ? -7.125 7.784 -5.549 1.00 98.56 90 MET A CA 1
ATOM 731 C C . MET A 1 90 ? -7.885 8.656 -6.560 1.00 98.56 90 MET A C 1
ATOM 733 O O . MET A 1 90 ? -7.353 9.659 -7.044 1.00 98.56 90 MET A O 1
ATOM 737 N N . LYS A 1 91 ? -9.159 8.333 -6.819 1.00 98.25 91 LYS A N 1
ATOM 738 C CA . LYS A 1 91 ? -10.028 9.107 -7.711 1.00 98.25 91 LYS A CA 1
ATOM 739 C C . LYS A 1 91 ? -10.276 10.529 -7.201 1.00 98.25 91 LYS A C 1
ATOM 741 O O . LYS A 1 91 ? -10.335 11.443 -8.018 1.00 98.25 91 LYS A O 1
ATOM 746 N N . SER A 1 92 ? -10.388 10.750 -5.885 1.00 97.88 92 SER A N 1
ATOM 747 C CA . SER A 1 92 ? -10.569 12.106 -5.329 1.00 97.88 92 SER A CA 1
ATOM 748 C C . SER A 1 92 ? -9.344 13.006 -5.546 1.00 97.88 92 SER A C 1
ATOM 750 O O . SER A 1 92 ? -9.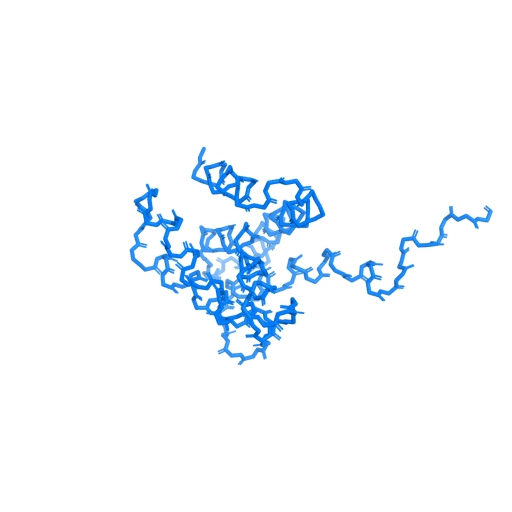465 14.231 -5.539 1.00 97.88 92 SER A O 1
ATOM 752 N N . HIS A 1 93 ? -8.180 12.404 -5.813 1.00 97.69 93 HIS A N 1
ATOM 753 C CA . HIS A 1 93 ? -6.924 13.093 -6.114 1.00 97.69 93 HIS A CA 1
ATOM 754 C C . HIS A 1 93 ? -6.584 13.138 -7.611 1.00 97.69 93 HIS A C 1
ATOM 756 O O . HIS A 1 93 ? -5.480 13.558 -7.957 1.00 97.69 93 HIS A O 1
ATOM 762 N N . ASN A 1 94 ? -7.528 12.779 -8.493 1.00 97.06 94 ASN A N 1
ATOM 763 C CA . ASN A 1 94 ? -7.372 12.762 -9.955 1.00 97.06 94 ASN A CA 1
ATOM 764 C C . ASN A 1 94 ? -6.207 11.884 -10.451 1.00 97.06 94 ASN A C 1
ATOM 766 O O . ASN A 1 94 ? -5.546 12.232 -11.429 1.00 97.06 94 ASN A O 1
ATOM 770 N N . ILE A 1 95 ? -5.941 10.764 -9.773 1.00 97.62 95 ILE A N 1
ATOM 771 C CA . ILE A 1 95 ? -5.020 9.740 -10.286 1.00 97.62 95 ILE A CA 1
ATOM 772 C C . ILE A 1 95 ? -5.662 9.084 -11.512 1.00 97.62 95 ILE A C 1
ATOM 774 O O . ILE A 1 95 ? -6.878 8.876 -11.548 1.00 97.62 95 ILE A O 1
ATOM 778 N N . ASP A 1 96 ? -4.854 8.803 -12.532 1.00 97.69 96 ASP A N 1
ATOM 779 C CA . ASP A 1 96 ? -5.315 8.209 -13.779 1.00 97.69 96 ASP A CA 1
ATOM 780 C C . ASP A 1 96 ? -5.812 6.767 -13.582 1.00 97.69 96 ASP A C 1
ATOM 782 O O . ASP A 1 96 ? -5.495 6.087 -12.603 1.00 97.69 96 ASP A O 1
ATOM 786 N N . PHE A 1 97 ? -6.639 6.308 -14.520 1.00 97.69 97 PHE A N 1
ATOM 787 C CA . PHE A 1 97 ? -7.266 4.995 -14.424 1.00 97.69 97 PHE A CA 1
ATOM 788 C C . PHE A 1 97 ? -6.248 3.852 -14.411 1.00 97.69 97 PHE A C 1
ATOM 790 O O . PHE A 1 97 ? -6.432 2.931 -13.628 1.00 97.69 97 PHE A O 1
ATOM 797 N N . GLU A 1 98 ? -5.191 3.919 -15.222 1.00 97.94 98 GLU A N 1
ATOM 798 C CA . GLU A 1 98 ? -4.200 2.845 -15.357 1.00 97.94 98 GLU A CA 1
ATOM 799 C C . GLU A 1 98 ? -3.447 2.625 -14.039 1.00 97.94 98 GLU A C 1
ATOM 801 O O . GLU A 1 98 ? -3.412 1.509 -13.520 1.00 97.94 98 GLU A O 1
ATOM 806 N N . THR A 1 99 ? -2.964 3.707 -13.420 1.00 98.19 99 THR A N 1
ATOM 807 C CA . THR A 1 99 ? -2.341 3.663 -12.091 1.00 98.19 99 THR A CA 1
ATOM 808 C C . THR A 1 99 ? -3.317 3.151 -11.030 1.00 98.19 99 THR A C 1
ATOM 810 O O . THR A 1 99 ? -2.955 2.308 -10.209 1.00 98.19 99 THR A O 1
ATOM 813 N N . MET A 1 100 ? -4.564 3.640 -11.024 1.00 98.38 100 MET A N 1
ATOM 814 C CA . MET A 1 100 ? -5.568 3.182 -10.055 1.00 98.38 100 MET A CA 1
ATOM 815 C C . MET A 1 100 ? -5.902 1.699 -10.208 1.00 98.38 100 MET A C 1
ATOM 817 O O . MET A 1 100 ? -6.177 1.038 -9.206 1.00 98.38 100 MET A O 1
ATOM 821 N N . ASP A 1 101 ? -5.944 1.206 -11.444 1.00 98.38 101 ASP A N 1
ATOM 822 C CA . ASP A 1 101 ? -6.281 -0.175 -11.761 1.00 98.38 101 ASP A CA 1
ATOM 823 C C . ASP A 1 101 ? -5.193 -1.130 -11.284 1.00 98.38 101 ASP A C 1
ATOM 825 O O . ASP A 1 101 ? -5.497 -2.074 -10.557 1.00 98.38 101 ASP A O 1
ATOM 829 N N . GLU A 1 102 ? -3.928 -0.815 -11.571 1.00 98.44 102 GLU A N 1
ATOM 830 C CA . GLU A 1 102 ? -2.804 -1.634 -11.119 1.00 98.44 102 GLU A CA 1
ATOM 831 C C . GLU A 1 102 ? -2.654 -1.614 -9.590 1.00 98.44 102 GLU A C 1
ATOM 833 O O . GLU A 1 102 ? -2.461 -2.664 -8.978 1.00 98.44 102 GLU A O 1
ATOM 838 N N . VAL A 1 103 ? -2.803 -0.449 -8.942 1.00 98.75 103 VAL A N 1
ATOM 839 C CA . VAL A 1 103 ? -2.798 -0.366 -7.469 1.00 98.75 103 VAL A CA 1
ATOM 840 C C . VAL A 1 103 ? -3.909 -1.238 -6.887 1.00 98.75 103 VAL A C 1
ATOM 842 O O . VAL A 1 103 ? -3.662 -2.032 -5.985 1.00 98.75 103 VAL A O 1
ATOM 845 N N . ALA A 1 104 ? -5.133 -1.122 -7.401 1.00 98.62 104 ALA A N 1
ATOM 846 C CA . ALA A 1 104 ? -6.258 -1.909 -6.912 1.00 98.62 104 ALA A CA 1
ATOM 847 C C . ALA A 1 104 ? -6.052 -3.420 -7.111 1.00 98.62 104 ALA A C 1
ATOM 849 O O . ALA A 1 104 ? -6.412 -4.188 -6.223 1.00 98.62 104 ALA A O 1
ATOM 850 N N . GLU A 1 105 ? -5.452 -3.835 -8.227 1.00 98.50 105 GLU A N 1
ATOM 851 C CA . GLU A 1 105 ? -5.120 -5.235 -8.508 1.00 98.50 105 GLU A CA 1
ATOM 852 C C . GLU A 1 105 ? -4.054 -5.784 -7.550 1.00 98.50 105 GLU A C 1
ATOM 854 O O . GLU A 1 105 ? -4.182 -6.907 -7.061 1.00 98.50 105 GLU A O 1
ATOM 859 N N . ILE A 1 106 ? -3.023 -4.994 -7.226 1.00 98.62 106 ILE A N 1
ATOM 860 C CA . ILE A 1 106 ? -2.016 -5.397 -6.234 1.00 98.62 106 ILE A CA 1
ATOM 861 C C . ILE A 1 106 ? -2.655 -5.504 -4.845 1.00 98.62 106 ILE A C 1
ATOM 863 O O . ILE A 1 106 ? -2.433 -6.496 -4.153 1.00 98.62 106 ILE A O 1
ATOM 867 N N . ILE A 1 107 ? -3.490 -4.538 -4.445 1.00 98.62 107 ILE A N 1
ATOM 868 C CA . ILE A 1 107 ? -4.217 -4.585 -3.164 1.00 98.62 107 ILE A CA 1
ATOM 869 C C . ILE A 1 107 ? -5.145 -5.805 -3.101 1.00 98.62 107 ILE A C 1
ATOM 871 O O . ILE A 1 107 ? -5.253 -6.427 -2.050 1.00 98.62 107 ILE A O 1
ATOM 875 N N . ALA A 1 108 ? -5.767 -6.204 -4.209 1.00 98.19 108 ALA A N 1
ATOM 876 C CA . ALA A 1 108 ? -6.634 -7.381 -4.253 1.00 98.19 108 ALA A CA 1
ATOM 877 C C . ALA A 1 108 ? -5.893 -8.715 -4.035 1.00 98.19 108 ALA A C 1
ATOM 879 O O . ALA A 1 108 ? -6.538 -9.746 -3.875 1.00 98.19 108 ALA A O 1
ATOM 880 N N . HIS A 1 109 ? -4.556 -8.713 -4.034 1.00 98.00 109 HIS A N 1
ATOM 881 C CA . HIS A 1 109 ? -3.751 -9.935 -3.990 1.00 98.00 109 HIS A CA 1
ATOM 882 C C . HIS A 1 109 ? -2.517 -9.843 -3.082 1.00 98.00 109 HIS A C 1
ATOM 884 O O . HIS A 1 109 ? -1.643 -10.710 -3.147 1.00 98.00 109 HIS A O 1
ATOM 890 N N . HIS A 1 110 ? -2.385 -8.798 -2.261 1.00 95.75 110 HIS A N 1
ATOM 891 C CA . HIS A 1 110 ? -1.162 -8.561 -1.485 1.00 95.75 110 HIS A CA 1
ATOM 892 C C . HIS A 1 110 ? -0.909 -9.604 -0.379 1.00 95.75 110 HIS A C 1
ATOM 894 O O . HIS A 1 110 ? 0.239 -9.770 0.027 1.00 95.75 110 HIS A O 1
ATOM 900 N N . HIS A 1 111 ? -1.926 -10.374 0.034 1.00 93.88 111 HIS A N 1
ATOM 901 C CA . HIS A 1 111 ? -1.789 -11.541 0.924 1.00 93.88 111 HIS A CA 1
ATOM 902 C C . HIS A 1 111 ? -1.709 -12.873 0.155 1.00 93.88 111 HIS A C 1
ATOM 904 O O . HIS A 1 111 ? -1.486 -13.924 0.757 1.00 93.88 111 HIS A O 1
ATOM 910 N N . THR A 1 112 ? -1.844 -12.843 -1.174 1.00 93.62 112 THR A N 1
ATOM 911 C CA . THR A 1 112 ? -1.868 -14.017 -2.056 1.00 93.62 112 THR A CA 1
ATOM 912 C C . THR A 1 112 ? -0.715 -13.963 -3.075 1.00 93.62 112 THR A C 1
ATOM 914 O O . THR A 1 112 ? -0.929 -13.706 -4.270 1.00 93.62 112 THR A O 1
ATOM 917 N N . PRO A 1 113 ? 0.540 -14.225 -2.646 1.00 88.31 113 PRO A N 1
ATOM 918 C CA . PRO A 1 113 ? 1.697 -14.191 -3.536 1.00 88.31 113 PRO A CA 1
ATOM 919 C C . PRO A 1 113 ? 1.547 -15.171 -4.707 1.00 88.31 113 PRO A C 1
ATOM 921 O O . PRO A 1 113 ? 1.033 -16.280 -4.567 1.00 88.31 113 PRO A O 1
ATOM 924 N N . GLY A 1 114 ? 2.030 -14.762 -5.882 1.00 87.94 114 GLY A N 1
ATOM 925 C CA . GLY A 1 114 ? 1.989 -15.570 -7.106 1.00 87.94 114 GLY A CA 1
ATOM 926 C C . GLY A 1 114 ? 0.773 -15.327 -8.004 1.00 87.94 114 GLY A C 1
ATOM 927 O O . GLY A 1 114 ? 0.734 -15.880 -9.101 1.00 87.94 114 GLY A O 1
ATOM 928 N N . LYS A 1 115 ? -0.188 -14.486 -7.594 1.00 92.06 115 LYS A N 1
ATOM 929 C CA . LYS A 1 115 ? -1.295 -14.038 -8.459 1.00 92.06 115 LYS A CA 1
ATOM 930 C C . LYS A 1 115 ? -0.895 -12.892 -9.382 1.00 92.06 115 LYS A C 1
ATOM 932 O O . LYS A 1 115 ? -1.137 -12.969 -10.582 1.00 92.06 115 LYS A O 1
ATOM 937 N N . VAL A 1 116 ? -0.211 -11.886 -8.841 1.00 92.50 116 VAL A N 1
ATOM 938 C CA . VAL A 1 116 ? 0.329 -10.762 -9.613 1.00 92.50 116 VAL A CA 1
ATOM 939 C C . VAL A 1 116 ? 1.837 -10.951 -9.772 1.00 92.50 116 VAL A C 1
ATOM 941 O O . VAL A 1 116 ? 2.578 -11.059 -8.798 1.00 92.50 116 VAL A O 1
ATOM 944 N N . SER A 1 117 ? 2.314 -11.020 -11.016 1.00 92.94 117 SER A N 1
ATOM 945 C CA . SER A 1 117 ? 3.719 -11.329 -11.327 1.00 92.94 117 SER A CA 1
ATOM 946 C C . SER A 1 117 ? 4.593 -10.101 -11.612 1.00 92.94 117 SER A C 1
ATOM 948 O O . SER A 1 117 ? 5.769 -10.260 -11.966 1.00 92.94 117 SER A O 1
ATOM 950 N N . SER A 1 118 ? 4.040 -8.889 -11.489 1.00 96.31 118 SER A N 1
ATOM 951 C CA . SER A 1 118 ? 4.739 -7.639 -11.803 1.00 96.31 118 SER A CA 1
ATOM 952 C C . SER A 1 118 ? 5.884 -7.358 -10.823 1.00 96.31 118 SER A C 1
ATOM 954 O O . SER A 1 118 ? 5.890 -7.813 -9.678 1.00 96.31 118 SER A O 1
ATOM 956 N N . ASN A 1 119 ? 6.883 -6.591 -11.267 1.00 97.56 119 ASN A N 1
ATOM 957 C CA . ASN A 1 119 ? 7.936 -6.113 -10.365 1.00 97.56 119 ASN A CA 1
ATOM 958 C C . ASN A 1 119 ? 7.374 -5.148 -9.311 1.00 97.56 119 ASN A C 1
ATOM 960 O O . ASN A 1 119 ? 7.879 -5.122 -8.194 1.00 97.56 119 ASN A O 1
ATOM 964 N N . ASN A 1 120 ? 6.305 -4.417 -9.644 1.00 98.38 120 ASN A N 1
ATOM 965 C CA . ASN A 1 120 ? 5.621 -3.520 -8.717 1.00 98.38 120 ASN A CA 1
ATOM 966 C C . ASN A 1 120 ? 5.037 -4.297 -7.530 1.00 98.38 120 ASN A C 1
ATOM 968 O O . ASN A 1 120 ? 5.296 -3.938 -6.383 1.00 98.38 120 ASN A O 1
ATOM 972 N N . PHE A 1 121 ? 4.344 -5.412 -7.802 1.00 98.25 121 PHE A N 1
ATOM 973 C CA . PHE A 1 121 ? 3.848 -6.316 -6.763 1.00 98.25 121 PHE A CA 1
ATOM 974 C C . PHE A 1 121 ? 4.986 -6.851 -5.896 1.00 98.25 121 PHE A C 1
ATOM 976 O O . PHE A 1 121 ? 4.910 -6.776 -4.678 1.00 98.25 121 PHE A O 1
ATOM 983 N N . LYS A 1 122 ? 6.059 -7.361 -6.515 1.00 97.81 122 LYS A N 1
ATOM 984 C CA . LYS A 1 122 ? 7.189 -7.953 -5.780 1.00 97.81 122 LYS A CA 1
ATOM 985 C C . LYS A 1 122 ? 7.850 -6.950 -4.836 1.00 97.81 122 LYS A C 1
ATOM 987 O O . LYS A 1 122 ? 8.109 -7.287 -3.691 1.00 97.81 122 LYS A O 1
ATOM 992 N N . LEU A 1 123 ? 8.081 -5.721 -5.299 1.00 98.44 123 LEU A N 1
ATOM 993 C CA . LEU A 1 123 ? 8.689 -4.670 -4.479 1.00 98.44 123 LEU A CA 1
ATOM 994 C C . LEU A 1 123 ? 7.795 -4.257 -3.308 1.00 98.44 123 LEU A C 1
ATOM 996 O O . LEU A 1 123 ? 8.305 -4.039 -2.213 1.00 98.44 123 LEU A O 1
ATOM 1000 N N . LEU A 1 124 ? 6.479 -4.175 -3.521 1.00 98.38 124 LEU A N 1
ATOM 1001 C CA . LEU A 1 124 ? 5.525 -3.934 -2.439 1.00 98.38 124 LEU A CA 1
ATOM 1002 C C . LEU A 1 124 ? 5.508 -5.100 -1.445 1.00 98.38 124 LEU A C 1
ATOM 1004 O O . LEU A 1 124 ? 5.627 -4.879 -0.244 1.00 98.38 124 LEU A O 1
ATOM 1008 N N . TYR A 1 125 ? 5.407 -6.332 -1.940 1.00 98.00 125 TYR A N 1
ATOM 1009 C CA . TYR A 1 125 ? 5.377 -7.535 -1.113 1.00 98.00 125 TYR A CA 1
ATOM 1010 C C . TYR A 1 125 ? 6.636 -7.640 -0.240 1.00 98.00 125 TYR A C 1
ATOM 1012 O O . TYR A 1 125 ? 6.540 -7.850 0.967 1.00 98.00 125 TYR A O 1
ATOM 1020 N N . ASP A 1 126 ? 7.817 -7.402 -0.817 1.00 97.88 126 ASP A N 1
ATOM 1021 C CA . ASP A 1 126 ? 9.077 -7.365 -0.073 1.00 97.88 126 ASP A CA 1
ATOM 1022 C C . ASP A 1 126 ? 9.093 -6.234 0.972 1.00 97.88 126 ASP A C 1
ATOM 1024 O O . ASP A 1 126 ? 9.558 -6.443 2.093 1.00 97.88 126 ASP A O 1
ATOM 1028 N N . ALA A 1 127 ? 8.569 -5.045 0.644 1.00 98.50 127 ALA A N 1
ATOM 1029 C CA . ALA A 1 127 ? 8.491 -3.923 1.581 1.00 98.50 127 ALA A CA 1
ATOM 1030 C C . ALA A 1 127 ? 7.616 -4.244 2.803 1.00 98.50 127 ALA A C 1
ATOM 1032 O O . ALA A 1 127 ? 8.015 -3.949 3.930 1.00 98.50 127 ALA A O 1
ATOM 1033 N N . ASP A 1 128 ? 6.453 -4.863 2.589 1.00 98.12 128 ASP A N 1
ATOM 1034 C CA . ASP A 1 128 ? 5.543 -5.260 3.665 1.00 98.12 128 ASP A CA 1
ATOM 1035 C C . ASP A 1 128 ? 6.165 -6.344 4.558 1.00 98.12 128 ASP A C 1
ATOM 1037 O O . ASP A 1 128 ? 6.219 -6.211 5.786 1.00 98.12 128 ASP A O 1
ATOM 1041 N N . TRP A 1 129 ? 6.779 -7.367 3.955 1.00 97.06 129 TRP A N 1
ATOM 1042 C CA . TRP A 1 129 ? 7.490 -8.393 4.719 1.00 97.06 129 TRP A CA 1
ATOM 1043 C C . TRP A 1 129 ? 8.665 -7.835 5.522 1.00 97.06 129 TRP A C 1
ATOM 1045 O O . TRP A 1 129 ? 8.868 -8.262 6.656 1.00 97.06 129 TRP A O 1
ATOM 1055 N N . LEU A 1 130 ? 9.419 -6.858 5.013 1.00 97.38 130 LEU A N 1
ATOM 1056 C CA . LEU A 1 130 ? 10.501 -6.231 5.786 1.00 97.38 130 LEU A CA 1
ATOM 1057 C C . LEU A 1 130 ? 10.000 -5.547 7.068 1.00 97.38 130 LEU A C 1
ATOM 1059 O O . LEU A 1 130 ? 10.736 -5.505 8.058 1.00 97.38 130 LEU A O 1
ATOM 1063 N N . VAL A 1 131 ? 8.758 -5.053 7.081 1.00 97.06 131 VAL A N 1
ATOM 1064 C CA . VAL A 1 131 ? 8.124 -4.502 8.289 1.00 97.06 131 VAL A CA 1
ATOM 1065 C C . VAL A 1 131 ? 7.567 -5.607 9.188 1.00 97.06 131 VAL A C 1
ATOM 1067 O O . VAL A 1 131 ? 7.725 -5.527 10.406 1.00 97.06 131 VAL A O 1
ATOM 1070 N N . ASN A 1 132 ? 6.979 -6.655 8.606 1.00 93.81 132 ASN A N 1
ATOM 1071 C CA . ASN A 1 132 ? 6.306 -7.728 9.343 1.00 93.81 132 ASN A CA 1
ATOM 1072 C C . ASN A 1 132 ? 7.261 -8.772 9.952 1.00 93.81 132 ASN A C 1
ATOM 1074 O O . ASN A 1 132 ? 7.017 -9.267 11.055 1.00 93.81 132 ASN A O 1
ATOM 1078 N N . LEU A 1 133 ? 8.370 -9.110 9.281 1.00 92.75 133 LEU A N 1
ATOM 1079 C CA . LEU A 1 133 ? 9.303 -10.166 9.708 1.00 92.75 133 LEU A CA 1
ATOM 1080 C C . LEU A 1 133 ? 9.810 -10.000 11.154 1.00 92.75 133 LEU A C 1
ATOM 1082 O O . LEU A 1 133 ? 9.807 -10.995 11.889 1.00 92.75 133 LEU A O 1
ATOM 1086 N N . PRO A 1 134 ? 10.226 -8.800 11.615 1.00 89.88 134 PRO A N 1
ATOM 1087 C CA . PRO A 1 134 ? 10.678 -8.622 12.992 1.00 89.88 134 PRO A CA 1
ATOM 1088 C C . PRO A 1 134 ? 9.611 -8.943 14.041 1.00 89.88 134 PRO A C 1
ATOM 1090 O O . PRO A 1 134 ? 9.948 -9.472 15.103 1.00 89.88 134 PRO A O 1
ATOM 1093 N N . GLU A 1 135 ? 8.340 -8.650 13.752 1.00 83.06 135 GLU A N 1
ATOM 1094 C CA . GLU A 1 135 ? 7.221 -8.957 14.646 1.00 83.06 135 GLU A CA 1
ATOM 1095 C C . GLU A 1 135 ? 6.901 -10.454 14.628 1.00 83.06 135 GLU A C 1
ATOM 1097 O O . GLU A 1 135 ? 6.859 -11.083 15.688 1.00 83.06 135 GLU A O 1
ATOM 1102 N N . VAL A 1 136 ? 6.779 -11.045 13.434 1.00 85.19 136 VAL A N 1
ATOM 1103 C CA . VAL A 1 136 ? 6.465 -12.473 13.239 1.00 85.19 136 VAL A CA 1
ATOM 1104 C C . VAL A 1 136 ? 7.483 -13.376 13.942 1.00 85.19 136 VAL A C 1
ATOM 1106 O O . VAL A 1 136 ? 7.108 -14.325 14.631 1.00 85.19 136 VAL A O 1
ATOM 1109 N N . TYR A 1 137 ? 8.776 -13.062 13.827 1.00 84.19 137 TYR A N 1
ATOM 1110 C CA . TYR A 1 137 ? 9.857 -13.870 14.400 1.00 84.19 137 TYR A CA 1
ATOM 1111 C C . TYR A 1 137 ? 10.361 -13.362 15.759 1.00 84.19 137 TYR A C 1
ATOM 1113 O O . TYR A 1 137 ? 11.391 -13.832 16.244 1.00 84.19 137 TYR A O 1
ATOM 1121 N N . ASN A 1 138 ? 9.652 -12.422 16.401 1.00 79.69 138 ASN A N 1
ATOM 1122 C CA . ASN A 1 138 ? 10.047 -11.810 17.677 1.00 79.69 138 ASN A CA 1
ATOM 1123 C C . ASN A 1 138 ? 11.507 -11.296 17.692 1.00 79.69 138 ASN A C 1
ATOM 1125 O O . ASN A 1 138 ? 12.167 -11.299 18.735 1.00 79.69 138 ASN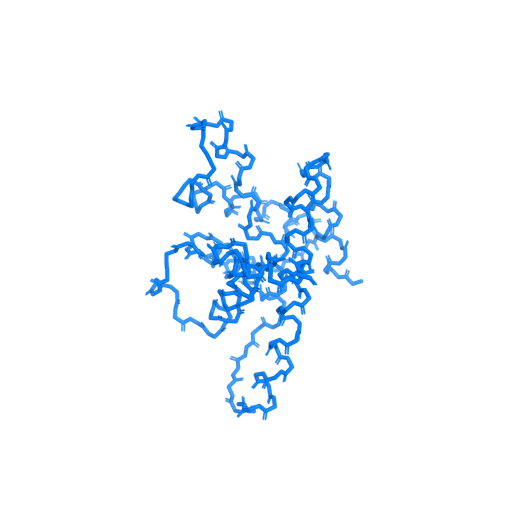 A O 1
ATOM 1129 N N . LEU A 1 139 ? 12.029 -10.837 16.551 1.00 75.06 139 LEU A N 1
ATOM 1130 C CA . LEU A 1 139 ? 13.428 -10.405 16.424 1.00 75.06 139 LEU A CA 1
ATOM 1131 C C . LEU A 1 139 ? 13.724 -9.159 17.272 1.00 75.06 139 LEU A C 1
ATOM 1133 O O . LEU A 1 139 ? 14.861 -8.950 17.689 1.00 75.06 139 LEU A O 1
ATOM 1137 N N . ASN A 1 140 ? 12.685 -8.395 17.618 1.00 65.31 140 ASN A N 1
ATOM 1138 C CA . ASN A 1 140 ? 12.773 -7.221 18.486 1.00 65.31 140 ASN A CA 1
ATOM 1139 C C . ASN A 1 140 ? 13.044 -7.560 19.969 1.00 65.31 140 ASN A C 1
ATOM 1141 O O . ASN A 1 140 ? 13.335 -6.657 20.747 1.00 65.31 140 ASN A O 1
ATOM 1145 N N . LYS A 1 141 ? 12.976 -8.836 20.387 1.00 59.66 141 LYS A N 1
ATOM 1146 C CA . LYS A 1 141 ? 13.191 -9.259 21.789 1.00 59.66 141 LYS A CA 1
ATOM 1147 C C . LYS A 1 141 ? 14.651 -9.572 22.149 1.00 59.66 141 LYS A C 1
ATOM 1149 O O . LYS A 1 141 ? 14.908 -10.044 23.252 1.00 59.66 141 LYS A O 1
ATOM 1154 N N . LYS A 1 142 ? 15.618 -9.350 21.250 1.00 52.53 142 LYS A N 1
ATOM 1155 C CA . LYS A 1 142 ? 16.999 -9.838 21.439 1.00 52.53 142 LYS A CA 1
ATOM 1156 C C . LYS A 1 142 ? 17.987 -8.923 22.178 1.00 52.53 142 LYS A C 1
ATOM 1158 O O . LYS A 1 142 ? 19.127 -9.338 22.323 1.00 52.53 142 LYS A O 1
ATOM 1163 N N . ASN A 1 143 ? 17.587 -7.770 22.721 1.00 51.47 143 ASN A N 1
ATOM 1164 C CA . ASN A 1 143 ? 18.519 -6.862 23.420 1.00 51.47 143 ASN A CA 1
ATOM 1165 C C . ASN A 1 143 ? 18.086 -6.502 24.853 1.00 51.47 143 ASN A C 1
ATOM 1167 O O . ASN A 1 143 ? 18.059 -5.333 25.225 1.00 51.47 143 ASN A O 1
ATOM 1171 N N . THR A 1 144 ? 17.771 -7.506 25.666 1.00 48.47 144 THR A N 1
ATOM 1172 C CA . THR A 1 144 ? 17.773 -7.381 27.135 1.00 48.47 144 THR A CA 1
ATOM 1173 C C . THR A 1 144 ? 18.453 -8.612 27.717 1.00 48.47 144 THR A C 1
ATOM 1175 O O . THR A 1 144 ? 17.801 -9.609 28.021 1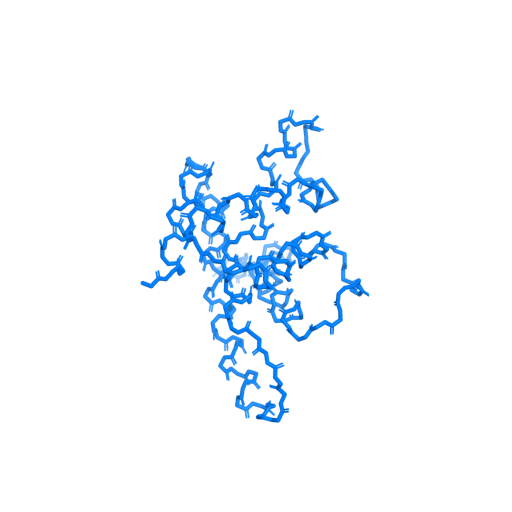.00 48.47 144 THR A O 1
ATOM 1178 N N . THR A 1 145 ? 19.775 -8.528 27.812 1.00 47.16 145 THR A N 1
ATOM 1179 C CA . THR A 1 145 ? 20.618 -9.268 28.760 1.00 47.16 145 THR A CA 1
ATOM 1180 C C . THR A 1 145 ? 21.515 -8.252 29.427 1.00 47.16 145 THR A C 1
ATOM 1182 O O . THR A 1 145 ? 22.031 -7.392 28.677 1.00 47.16 145 THR A O 1
#